Protein AF-A0A3N5VSV7-F1 (afdb_monomer_lite)

pLDDT: mean 85.51, std 9.71, range [44.78, 96.94]

Foldseek 3Di:
DPDDPVVVVVVVVVVVVVDPDDDDDDLPVCQVVLVVQCVPDDPADDDSVRSSVQSVLLPDPQSEDADPPCSCVVDPSHDYDD

Structure (mmCIF, N/CA/C/O backbone):
data_AF-A0A3N5VSV7-F1
#
_entry.id   AF-A0A3N5VSV7-F1
#
loop_
_atom_site.group_PDB
_atom_site.id
_atom_site.type_symbol
_atom_site.label_atom_id
_atom_site.label_alt_id
_atom_site.label_comp_id
_atom_site.label_asym_id
_atom_site.label_entity_id
_atom_site.label_seq_id
_atom_site.pdbx_PDB_ins_code
_atom_site.Cartn_x
_atom_site.Cartn_y
_atom_site.Cartn_z
_atom_site.occupancy
_atom_site.B_iso_or_equiv
_atom_site.auth_seq_id
_atom_site.auth_comp_id
_atom_site.auth_asym_id
_atom_site.auth_atom_id
_atom_site.pdbx_PDB_model_num
ATOM 1 N N . MET A 1 1 ? 18.999 -18.988 -7.275 1.00 44.78 1 MET A N 1
ATOM 2 C CA . MET A 1 1 ? 18.929 -17.641 -6.671 1.00 44.78 1 MET A CA 1
ATOM 3 C C . MET A 1 1 ? 17.922 -16.841 -7.475 1.00 44.78 1 MET A C 1
ATOM 5 O O . MET A 1 1 ? 18.082 -16.773 -8.685 1.00 44.78 1 MET A O 1
ATOM 9 N N . GLY A 1 2 ? 16.842 -16.364 -6.850 1.00 56.94 2 GLY A N 1
ATOM 10 C CA . GLY A 1 2 ? 15.862 -15.511 -7.534 1.00 56.94 2 GLY A CA 1
ATOM 11 C C . GLY A 1 2 ? 16.475 -14.158 -7.916 1.00 56.94 2 GLY A C 1
ATOM 12 O O . GLY A 1 2 ? 17.550 -13.829 -7.409 1.00 56.94 2 GLY A O 1
ATOM 13 N N . PRO A 1 3 ? 15.831 -13.383 -8.805 1.00 54.91 3 PRO A N 1
ATOM 14 C CA . PRO A 1 3 ? 16.317 -12.057 -9.165 1.00 54.91 3 PRO A CA 1
ATOM 15 C C . PRO A 1 3 ? 16.480 -11.203 -7.899 1.00 54.91 3 PRO A C 1
ATOM 17 O O . PRO A 1 3 ? 15.647 -11.245 -6.993 1.00 54.91 3 PRO A O 1
ATOM 20 N N . THR A 1 4 ? 17.594 -10.478 -7.805 1.00 64.94 4 THR A N 1
ATOM 21 C CA . THR A 1 4 ? 17.882 -9.576 -6.684 1.00 64.94 4 THR A CA 1
ATOM 22 C C . THR A 1 4 ? 16.836 -8.461 -6.624 1.00 64.94 4 THR A C 1
ATOM 24 O O . THR A 1 4 ? 16.295 -8.059 -7.656 1.00 64.94 4 THR A O 1
ATOM 27 N N . GLY A 1 5 ? 16.566 -7.927 -5.426 1.00 73.69 5 GLY A N 1
ATOM 28 C CA . GLY A 1 5 ? 15.555 -6.877 -5.226 1.00 73.69 5 GLY A CA 1
ATOM 29 C C . GLY A 1 5 ? 15.721 -5.667 -6.154 1.00 73.69 5 GLY A C 1
ATOM 30 O O . GLY A 1 5 ? 14.730 -5.090 -6.579 1.00 73.69 5 GLY A O 1
ATOM 31 N N . LEU A 1 6 ? 16.954 -5.344 -6.563 1.00 78.62 6 LEU A N 1
ATOM 32 C CA . LEU A 1 6 ? 17.242 -4.269 -7.517 1.00 78.62 6 LEU A CA 1
ATOM 33 C C . LEU A 1 6 ? 16.702 -4.545 -8.930 1.00 78.62 6 LEU A C 1
ATOM 35 O O . LEU A 1 6 ? 16.118 -3.655 -9.547 1.00 78.62 6 LEU A O 1
ATOM 39 N N . ALA A 1 7 ? 16.902 -5.756 -9.456 1.00 79.44 7 ALA A N 1
ATOM 40 C CA . ALA A 1 7 ? 16.446 -6.109 -10.803 1.00 79.44 7 ALA A CA 1
ATOM 41 C C . ALA A 1 7 ? 14.916 -6.066 -10.882 1.00 79.44 7 ALA A C 1
ATOM 43 O O . ALA A 1 7 ? 14.334 -5.553 -11.835 1.00 79.44 7 ALA A O 1
ATOM 44 N N . VAL A 1 8 ? 14.292 -6.555 -9.817 1.00 74.75 8 VAL A N 1
ATOM 45 C CA . VAL A 1 8 ? 12.854 -6.566 -9.618 1.00 74.75 8 VAL A CA 1
ATOM 46 C C . VAL A 1 8 ? 12.317 -5.124 -9.509 1.00 74.75 8 VAL A C 1
ATOM 48 O O . VAL A 1 8 ? 11.499 -4.721 -10.333 1.00 74.75 8 VAL A O 1
ATOM 51 N N . ALA A 1 9 ? 12.880 -4.294 -8.622 1.00 74.88 9 ALA A N 1
ATOM 52 C CA . ALA A 1 9 ? 12.545 -2.869 -8.495 1.00 74.88 9 ALA A CA 1
ATOM 53 C C . ALA A 1 9 ? 12.658 -2.100 -9.823 1.00 74.88 9 ALA A C 1
ATOM 55 O O . ALA A 1 9 ? 11.772 -1.326 -10.180 1.00 74.88 9 ALA A O 1
ATOM 56 N N . THR A 1 10 ? 13.721 -2.357 -10.587 1.00 8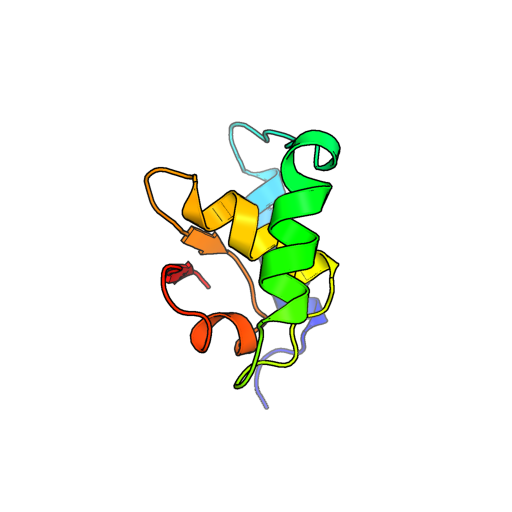3.00 10 THR A N 1
ATOM 57 C CA . THR A 1 10 ? 13.953 -1.712 -11.888 1.00 83.00 10 THR A CA 1
ATOM 58 C C . THR A 1 10 ? 12.891 -2.101 -12.919 1.00 83.00 10 THR A C 1
ATOM 60 O O . THR A 1 10 ? 12.487 -1.263 -13.725 1.00 83.00 10 THR A O 1
ATOM 63 N N . ALA A 1 11 ? 12.419 -3.351 -12.905 1.00 79.88 11 ALA A N 1
ATOM 64 C CA . ALA A 1 11 ? 11.382 -3.814 -13.821 1.00 79.88 11 ALA A CA 1
ATOM 65 C C . ALA A 1 11 ? 10.034 -3.122 -13.559 1.00 79.88 11 ALA A C 1
ATOM 67 O O . ALA A 1 11 ? 9.437 -2.599 -14.497 1.00 79.88 11 ALA A O 1
ATOM 68 N N . VAL A 1 12 ? 9.587 -3.027 -12.300 1.00 74.00 12 VAL A N 1
ATOM 69 C CA . VAL A 1 12 ? 8.348 -2.286 -11.979 1.00 74.00 12 VAL A CA 1
ATOM 70 C C . VAL A 1 12 ? 8.501 -0.794 -12.202 1.00 74.00 12 VAL A C 1
ATOM 72 O O . VAL A 1 12 ? 7.571 -0.186 -12.714 1.00 74.00 12 VAL A O 1
ATOM 75 N N . ALA A 1 13 ? 9.662 -0.196 -11.916 1.00 78.81 13 ALA A N 1
ATOM 76 C CA . ALA A 1 13 ? 9.882 1.214 -12.235 1.00 78.81 13 ALA A CA 1
ATOM 77 C C . ALA A 1 13 ? 9.656 1.502 -13.730 1.00 78.81 13 ALA A C 1
ATOM 79 O O . ALA A 1 13 ? 9.066 2.520 -14.075 1.00 78.81 13 ALA A O 1
ATOM 80 N N . ARG A 1 14 ? 10.055 0.585 -14.623 1.00 83.38 14 ARG A N 1
ATOM 81 C CA . ARG A 1 14 ? 9.768 0.699 -16.062 1.00 83.38 14 ARG A CA 1
ATOM 82 C C . ARG A 1 14 ? 8.280 0.569 -16.380 1.00 83.38 14 ARG A C 1
ATOM 84 O O . ARG A 1 14 ? 7.776 1.376 -17.147 1.00 83.38 14 ARG A O 1
ATOM 91 N N . ILE A 1 15 ? 7.575 -0.373 -15.751 1.00 77.12 15 ILE A N 1
ATOM 92 C CA . ILE A 1 15 ? 6.114 -0.510 -15.903 1.00 77.12 15 ILE A CA 1
ATOM 93 C C . ILE A 1 15 ? 5.399 0.770 -15.444 1.00 77.12 15 ILE A C 1
ATOM 95 O O . ILE A 1 15 ? 4.496 1.249 -16.121 1.00 77.12 15 ILE A O 1
ATOM 99 N N . LEU A 1 16 ? 5.825 1.360 -14.324 1.00 75.44 16 LEU A N 1
ATOM 100 C CA . LEU A 1 16 ? 5.274 2.619 -13.818 1.00 75.44 16 LEU A CA 1
ATOM 101 C C . LEU A 1 16 ? 5.574 3.802 -14.749 1.00 75.44 16 LEU A C 1
ATOM 103 O O . LEU A 1 16 ? 4.730 4.678 -14.889 1.00 75.44 16 LEU A O 1
ATOM 107 N N . LEU A 1 17 ? 6.734 3.830 -15.413 1.00 8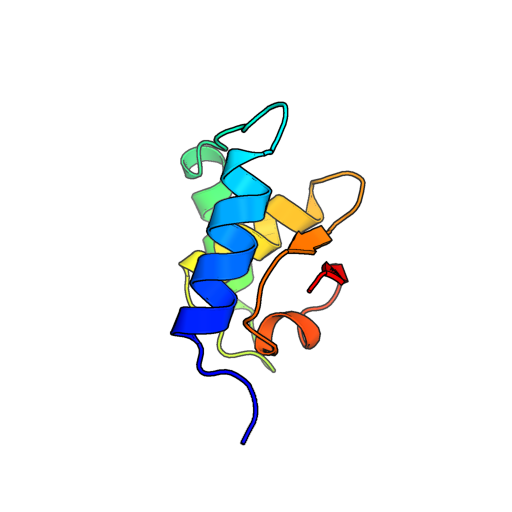2.38 17 LEU A N 1
ATOM 108 C CA . LEU A 1 17 ? 7.046 4.844 -16.432 1.00 82.38 17 LEU A CA 1
ATOM 109 C C . LEU A 1 17 ? 6.185 4.705 -17.695 1.00 82.38 17 LEU A C 1
ATOM 111 O O . LEU A 1 17 ? 5.958 5.693 -18.388 1.00 82.38 17 LEU A O 1
ATOM 115 N N . GLU A 1 18 ? 5.718 3.495 -17.994 1.00 83.19 18 GLU A N 1
ATOM 116 C CA . GLU A 1 18 ? 4.774 3.220 -19.081 1.00 83.19 18 GLU A CA 1
ATOM 117 C C . GLU A 1 18 ? 3.311 3.441 -18.664 1.00 83.19 18 GLU A C 1
ATOM 119 O O . GLU A 1 18 ? 2.407 3.345 -19.501 1.00 83.19 18 GLU A O 1
ATOM 124 N N . ALA A 1 19 ? 3.048 3.743 -17.387 1.00 82.06 19 ALA A N 1
ATOM 125 C CA . ALA A 1 19 ? 1.700 4.007 -16.917 1.00 82.06 19 ALA A CA 1
ATOM 126 C C . ALA A 1 19 ? 1.124 5.238 -17.624 1.00 82.06 19 ALA A C 1
ATOM 128 O O . ALA A 1 19 ? 1.756 6.288 -17.735 1.00 82.06 19 ALA A O 1
ATOM 129 N N . ARG A 1 20 ? -0.125 5.111 -18.080 1.00 85.25 20 ARG A N 1
ATOM 130 C CA . ARG A 1 20 ? -0.847 6.213 -18.724 1.00 85.25 20 ARG A CA 1
ATOM 131 C C . ARG A 1 20 ? -1.066 7.391 -17.769 1.00 85.25 20 ARG A C 1
ATOM 133 O O . ARG A 1 20 ? -1.138 8.529 -18.223 1.00 85.25 20 ARG A O 1
ATOM 140 N N . GLU A 1 21 ? -1.210 7.106 -16.479 1.00 84.38 21 GLU A N 1
ATOM 141 C CA . GLU A 1 21 ? -1.512 8.080 -15.437 1.00 84.38 21 GLU A CA 1
ATOM 142 C C . GLU A 1 21 ? -0.933 7.616 -14.097 1.00 84.38 21 GLU A C 1
ATOM 144 O O . GLU A 1 21 ? -0.877 6.416 -13.817 1.00 84.38 21 GLU A O 1
ATOM 149 N N . VAL A 1 22 ? -0.494 8.580 -13.286 1.00 83.31 22 VAL A N 1
ATOM 150 C CA . VAL A 1 22 ? -0.003 8.367 -11.923 1.00 83.31 22 VAL A CA 1
ATOM 151 C C . VAL A 1 22 ? -0.759 9.315 -11.007 1.00 83.31 22 VAL A C 1
ATOM 153 O O . VAL A 1 22 ? -0.699 10.531 -11.185 1.00 83.31 22 VAL A O 1
ATOM 156 N N . GLU A 1 23 ? -1.443 8.753 -10.018 1.00 86.88 23 GLU A N 1
ATOM 157 C CA . GLU A 1 23 ? -2.144 9.514 -8.991 1.00 86.88 23 GLU A CA 1
ATOM 158 C C . GLU A 1 23 ? -1.335 9.502 -7.692 1.00 86.88 23 GLU A C 1
ATOM 160 O O . GLU A 1 23 ? -0.901 8.453 -7.211 1.00 86.88 23 GLU A O 1
ATOM 165 N N . PHE A 1 24 ? -1.129 10.686 -7.117 1.00 87.69 24 PHE A N 1
ATOM 166 C CA . PHE A 1 24 ? -0.506 10.832 -5.808 1.00 87.69 24 PHE A CA 1
ATOM 167 C C . PHE A 1 24 ? -1.592 10.970 -4.749 1.00 87.69 24 PHE A C 1
ATOM 169 O O . PHE A 1 24 ? -2.422 11.871 -4.830 1.00 87.69 24 PHE A O 1
ATOM 176 N N . VAL A 1 25 ? -1.548 10.113 -3.731 1.00 90.06 25 VAL A N 1
ATOM 177 C CA . VAL A 1 25 ? -2.500 10.141 -2.616 1.00 90.06 25 VAL A CA 1
ATOM 178 C C . VAL A 1 25 ? -1.913 10.957 -1.456 1.00 90.06 25 VAL A C 1
ATOM 180 O O . VAL A 1 25 ? -0.879 10.562 -0.908 1.00 90.06 25 VAL A O 1
ATOM 183 N N . PRO A 1 26 ? -2.533 12.078 -1.037 1.00 91.19 26 PRO A N 1
ATOM 184 C CA . PRO A 1 26 ? -2.107 12.814 0.150 1.00 91.19 26 PRO A CA 1
ATOM 185 C C . PRO A 1 26 ? -2.337 11.990 1.426 1.00 91.19 26 PRO A C 1
ATOM 187 O O . PRO A 1 26 ? -3.467 11.748 1.838 1.00 91.19 26 PRO A O 1
ATOM 190 N N . CYS A 1 27 ? -1.261 11.569 2.093 1.00 91.44 27 CYS A N 1
ATOM 191 C CA . CYS A 1 27 ? -1.372 10.651 3.234 1.00 91.44 27 CYS A CA 1
ATOM 192 C C . CYS A 1 27 ? -1.879 11.294 4.540 1.00 91.44 27 CYS A C 1
ATOM 194 O O . CYS A 1 27 ? -2.216 10.572 5.477 1.00 91.44 27 CYS A O 1
ATOM 196 N N . SER A 1 28 ? -1.932 12.628 4.639 1.00 93.25 28 SER A N 1
ATOM 197 C CA . SER A 1 28 ? -2.320 13.327 5.876 1.00 93.25 28 SER A CA 1
ATOM 198 C C . SER A 1 28 ? -3.737 12.985 6.336 1.00 93.25 28 SER A C 1
ATOM 200 O O . SER A 1 28 ? -3.979 12.863 7.533 1.00 93.25 28 SER A O 1
ATOM 202 N N . GLU A 1 29 ? -4.658 12.776 5.396 1.00 94.25 29 GLU A N 1
ATOM 203 C CA . GLU A 1 29 ? -6.057 12.434 5.686 1.00 94.25 29 GLU A CA 1
ATOM 204 C C . GLU A 1 29 ? -6.214 11.014 6.251 1.00 94.25 29 GLU A C 1
ATOM 206 O O . GLU A 1 29 ? -7.196 10.713 6.926 1.00 94.25 29 GLU A O 1
ATOM 211 N N . PHE A 1 30 ? -5.221 10.151 6.025 1.00 94.88 30 PHE A N 1
ATOM 212 C CA . PHE A 1 30 ? -5.221 8.750 6.447 1.00 94.88 30 PHE A CA 1
ATOM 213 C C . PHE A 1 30 ? -4.355 8.502 7.681 1.00 94.88 30 PHE A C 1
ATOM 215 O O . PHE A 1 30 ? -4.217 7.356 8.107 1.00 94.88 30 PHE A O 1
ATOM 222 N N . PHE A 1 31 ? -3.742 9.540 8.259 1.00 95.75 31 PHE A N 1
ATOM 223 C CA . PHE A 1 31 ? -2.728 9.368 9.300 1.00 95.75 31 PHE A CA 1
ATOM 224 C C . PHE A 1 31 ? -3.270 8.634 10.533 1.00 95.75 31 PHE A C 1
ATOM 226 O O . PHE A 1 31 ? -2.644 7.692 11.013 1.00 95.75 31 PHE A O 1
ATOM 233 N N . GLN A 1 32 ? -4.447 9.032 11.026 1.00 96.94 32 GLN A N 1
ATOM 234 C CA . GLN A 1 32 ? -5.048 8.416 12.209 1.00 96.94 32 GLN A CA 1
ATOM 235 C C . GLN A 1 32 ? -5.389 6.936 11.970 1.00 96.94 32 GLN A C 1
ATOM 237 O O . GLN A 1 32 ? -4.999 6.081 12.757 1.00 96.94 32 GLN A O 1
ATOM 242 N N . GLU A 1 33 ? -6.040 6.615 10.853 1.00 95.69 33 GLU A N 1
ATOM 243 C CA . GLU A 1 33 ? -6.384 5.230 10.498 1.00 95.69 33 GLU A CA 1
ATOM 244 C C . GLU A 1 33 ? -5.137 4.375 10.215 1.00 95.69 33 GLU A C 1
ATOM 246 O O . GLU A 1 33 ? -5.086 3.184 10.526 1.00 95.69 33 GLU A O 1
ATOM 251 N N . THR A 1 34 ? -4.093 4.985 9.652 1.00 96.25 34 THR A N 1
ATOM 252 C CA . THR A 1 34 ? -2.784 4.345 9.482 1.00 96.25 34 THR A CA 1
ATOM 253 C C . THR A 1 34 ? -2.179 3.994 10.832 1.00 96.25 34 THR A C 1
ATOM 255 O O . THR A 1 34 ? -1.686 2.881 11.001 1.00 96.25 34 THR A O 1
ATOM 258 N N . LEU A 1 35 ? -2.245 4.904 11.808 1.00 96.38 35 LEU A N 1
ATOM 259 C CA . LEU A 1 35 ? -1.753 4.650 13.157 1.00 96.38 35 LEU A CA 1
ATOM 260 C C . LEU A 1 35 ? -2.524 3.515 13.834 1.00 96.38 35 LEU A C 1
ATOM 262 O O . LEU A 1 35 ? -1.907 2.658 14.461 1.00 96.38 35 LEU A O 1
ATOM 266 N N . GLU A 1 36 ? -3.844 3.466 13.661 1.00 94.69 36 GLU A N 1
ATOM 267 C CA . GLU A 1 36 ? -4.672 2.362 14.149 1.00 94.69 36 GLU A CA 1
ATOM 268 C C . GLU A 1 36 ? -4.263 1.035 13.495 1.00 94.69 36 GLU A C 1
ATOM 270 O O . GLU A 1 36 ? -3.947 0.081 14.206 1.00 94.69 36 GLU A O 1
ATOM 275 N N . THR A 1 37 ? -4.159 0.990 12.162 1.00 91.75 37 THR A N 1
ATOM 276 C CA . THR A 1 37 ? -3.716 -0.199 11.406 1.00 91.75 37 THR A CA 1
ATOM 277 C C . THR A 1 37 ? -2.325 -0.668 11.836 1.00 91.75 37 THR A C 1
ATOM 279 O O . THR A 1 37 ? -2.101 -1.863 12.027 1.00 91.75 37 THR A O 1
ATOM 282 N N . PHE A 1 38 ? -1.397 0.269 12.034 1.00 93.69 38 PHE A N 1
ATOM 283 C CA . PHE A 1 38 ? -0.039 -0.012 12.489 1.00 93.69 38 PHE A CA 1
ATOM 284 C C . PHE A 1 38 ? 0.001 -0.515 13.938 1.00 93.69 38 PHE A C 1
ATOM 286 O O . PHE A 1 38 ? 0.816 -1.376 14.259 1.00 93.69 38 PHE A O 1
ATOM 293 N N . HIS A 1 39 ? -0.857 -0.000 14.820 1.00 93.19 39 HIS A N 1
ATOM 294 C CA . HIS A 1 39 ? -0.872 -0.375 16.233 1.00 93.19 39 HIS A CA 1
ATOM 295 C C . HIS A 1 39 ? -1.488 -1.758 16.477 1.00 93.19 39 HIS A C 1
ATOM 297 O O . HIS A 1 39 ? -1.029 -2.488 17.354 1.00 93.19 39 HIS A O 1
ATOM 303 N N . ILE A 1 40 ? -2.514 -2.135 15.706 1.00 90.25 40 ILE A N 1
ATOM 304 C CA . ILE A 1 40 ? -3.248 -3.395 15.909 1.00 90.25 40 ILE A CA 1
ATOM 305 C C . ILE A 1 40 ? -2.628 -4.600 15.196 1.00 90.25 40 ILE A C 1
ATOM 307 O O . ILE A 1 40 ? -3.178 -5.701 15.287 1.00 90.25 40 ILE A O 1
ATOM 311 N N . GLN A 1 41 ? -1.527 -4.419 14.464 1.00 84.75 41 GLN A N 1
ATOM 312 C CA . GLN A 1 41 ? -0.871 -5.524 13.777 1.00 84.75 41 GLN A CA 1
ATOM 313 C C . GLN A 1 41 ? -0.388 -6.582 14.784 1.00 84.75 41 GLN A C 1
ATOM 315 O O . GLN A 1 41 ? 0.278 -6.264 15.767 1.00 84.75 41 GLN A O 1
ATOM 320 N N . LYS A 1 42 ? -0.760 -7.846 14.557 1.00 77.81 42 LYS A N 1
ATOM 321 C CA . LYS A 1 42 ? -0.402 -8.975 15.441 1.00 77.81 42 LYS A CA 1
ATOM 322 C C . LYS A 1 42 ? 0.525 -9.975 14.761 1.00 77.81 42 LYS A C 1
ATOM 324 O O . LYS A 1 42 ? 1.517 -10.386 15.343 1.00 77.81 42 LYS A O 1
ATOM 329 N N . GLU A 1 43 ? 0.199 -10.327 13.520 1.00 75.25 43 GLU A N 1
ATOM 330 C CA . GLU A 1 43 ? 0.867 -11.383 12.742 1.00 75.25 43 GLU A CA 1
ATOM 331 C C . GLU A 1 43 ? 1.785 -10.825 11.637 1.00 75.25 43 GLU A C 1
ATOM 333 O O . GLU A 1 43 ? 2.400 -11.569 10.870 1.00 75.25 43 GLU A O 1
ATOM 338 N N . THR A 1 44 ? 1.870 -9.497 11.532 1.00 78.81 44 THR A N 1
ATOM 339 C CA . THR A 1 44 ? 2.681 -8.787 10.538 1.00 78.81 44 THR A CA 1
ATOM 340 C C . THR A 1 44 ? 3.657 -7.842 11.228 1.00 78.81 44 THR A C 1
ATOM 342 O O . THR A 1 44 ? 3.415 -7.401 12.348 1.00 78.81 44 THR A O 1
ATOM 345 N N . ALA A 1 45 ? 4.752 -7.520 10.541 1.00 84.56 45 ALA A N 1
ATOM 346 C CA . ALA A 1 45 ? 5.739 -6.531 10.965 1.00 84.56 45 ALA A CA 1
ATOM 347 C C . ALA A 1 45 ? 5.810 -5.390 9.937 1.00 84.56 45 ALA A C 1
ATOM 349 O O . ALA A 1 45 ? 6.880 -5.054 9.436 1.00 84.56 45 ALA A O 1
ATOM 350 N N . LEU A 1 46 ? 4.647 -4.843 9.576 1.00 89.25 46 LEU A N 1
ATOM 351 C CA . LEU A 1 46 ? 4.534 -3.720 8.652 1.00 89.25 46 LEU A CA 1
ATOM 352 C C . LEU A 1 46 ? 5.260 -2.514 9.239 1.00 89.25 46 LEU A C 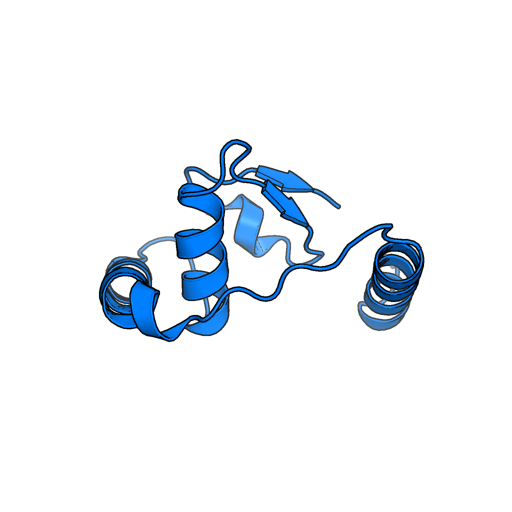1
ATOM 354 O O . LEU A 1 46 ? 5.053 -2.166 10.407 1.00 89.25 46 LEU A O 1
ATOM 358 N N . SER A 1 47 ? 6.055 -1.836 8.413 1.00 92.69 47 SER A N 1
ATOM 359 C CA . SER A 1 47 ? 6.481 -0.480 8.738 1.00 92.69 47 SER A CA 1
ATOM 360 C C . SER A 1 47 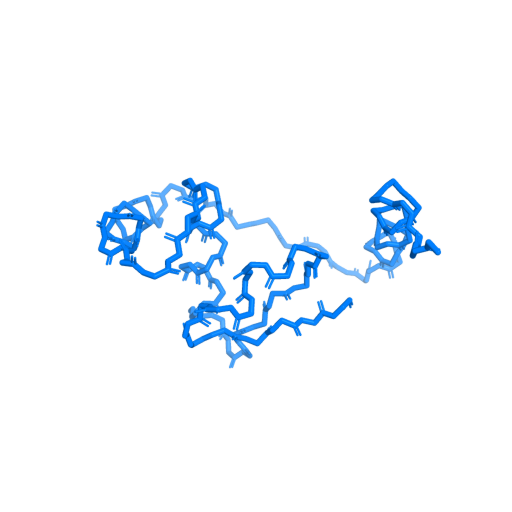? 5.269 0.461 8.749 1.00 92.69 47 SER A C 1
ATOM 362 O O . SER A 1 47 ? 4.199 0.138 8.230 1.00 92.69 47 SER A O 1
ATOM 364 N N . PHE A 1 48 ? 5.421 1.660 9.313 1.00 93.81 48 PHE A N 1
ATOM 365 C CA . PHE A 1 48 ? 4.346 2.656 9.270 1.00 93.81 48 PHE A CA 1
ATOM 366 C C . PHE A 1 48 ? 3.963 3.024 7.824 1.00 93.81 48 PHE A C 1
ATOM 368 O O . PHE A 1 48 ? 2.790 3.224 7.521 1.00 93.81 48 PHE A O 1
ATOM 375 N N . THR A 1 49 ? 4.941 3.048 6.914 1.00 93.56 49 THR A N 1
ATOM 376 C CA . THR A 1 49 ? 4.707 3.283 5.483 1.00 93.56 49 THR A CA 1
ATOM 377 C C . THR A 1 49 ? 3.903 2.150 4.853 1.00 93.56 49 THR A C 1
ATOM 379 O O . THR A 1 49 ? 2.958 2.411 4.112 1.00 93.56 49 THR A O 1
ATOM 382 N N . ASP A 1 50 ? 4.217 0.897 5.183 1.00 93.00 50 ASP A N 1
ATOM 383 C CA . ASP A 1 50 ? 3.470 -0.252 4.663 1.00 93.00 50 ASP A CA 1
ATOM 384 C C . ASP A 1 50 ? 2.042 -0.280 5.210 1.00 93.00 50 ASP A C 1
ATOM 386 O O . ASP A 1 50 ? 1.098 -0.545 4.466 1.00 93.00 50 ASP A O 1
ATOM 390 N N . ALA A 1 51 ? 1.860 0.077 6.485 1.00 94.31 51 ALA A N 1
ATOM 391 C CA . ALA A 1 51 ? 0.538 0.264 7.070 1.00 94.31 51 ALA A CA 1
ATOM 392 C C . ALA A 1 51 ? -0.256 1.351 6.324 1.00 94.31 51 ALA A C 1
ATOM 394 O O . ALA A 1 51 ? -1.433 1.142 6.044 1.00 94.31 51 ALA A O 1
ATOM 395 N N . ALA A 1 52 ? 0.378 2.460 5.925 1.00 95.50 52 ALA A N 1
ATOM 396 C CA . ALA A 1 52 ? -0.278 3.507 5.138 1.00 95.50 52 ALA A CA 1
ATOM 397 C C . ALA A 1 52 ? -0.727 2.986 3.764 1.00 95.50 52 ALA A C 1
ATOM 399 O O . ALA A 1 52 ? -1.864 3.216 3.353 1.00 95.50 52 ALA A O 1
ATOM 400 N N . ILE A 1 53 ? 0.141 2.235 3.074 1.00 94.44 53 ILE A N 1
ATOM 401 C CA . ILE A 1 53 ? -0.173 1.606 1.783 1.00 94.44 53 ILE A CA 1
ATOM 402 C C . ILE A 1 53 ? -1.369 0.661 1.928 1.00 94.44 53 ILE A C 1
ATOM 404 O O . ILE A 1 53 ? -2.289 0.713 1.116 1.00 94.44 53 ILE A O 1
ATOM 408 N N . VAL A 1 54 ? -1.389 -0.173 2.971 1.00 93.62 54 VAL A N 1
ATOM 409 C CA . VAL A 1 54 ? -2.503 -1.090 3.256 1.00 93.62 54 VAL A CA 1
ATOM 410 C C . VAL A 1 54 ? -3.798 -0.327 3.531 1.00 93.62 54 VAL A C 1
ATOM 412 O O . VAL A 1 54 ? -4.834 -0.666 2.955 1.00 93.62 54 VAL A O 1
ATOM 415 N N . THR A 1 55 ? -3.751 0.696 4.386 1.00 94.81 55 THR A N 1
ATOM 416 C CA . THR A 1 55 ? -4.908 1.535 4.725 1.00 94.81 55 THR A CA 1
ATOM 417 C C . THR A 1 55 ? -5.514 2.170 3.478 1.00 94.81 55 THR A C 1
ATOM 419 O O . THR A 1 55 ? -6.721 2.074 3.253 1.00 94.81 55 THR A O 1
ATOM 422 N N . ILE A 1 56 ? -4.677 2.758 2.622 1.00 94.81 56 ILE A N 1
ATOM 423 C CA . ILE A 1 56 ? -5.120 3.376 1.370 1.00 94.81 56 ILE A CA 1
ATOM 424 C C . ILE A 1 56 ? -5.664 2.309 0.416 1.00 94.81 56 ILE A C 1
ATOM 426 O O . ILE A 1 56 ? -6.758 2.474 -0.122 1.00 94.81 56 ILE A O 1
ATOM 430 N N . ALA A 1 57 ? -4.951 1.195 0.233 1.00 94.31 57 ALA A N 1
ATOM 431 C CA . ALA A 1 57 ? -5.361 0.131 -0.676 1.00 94.31 57 ALA A CA 1
ATOM 432 C C . ALA A 1 57 ? -6.740 -0.428 -0.312 1.00 94.31 57 ALA A C 1
ATOM 434 O O . ALA A 1 57 ? -7.577 -0.568 -1.194 1.00 94.31 57 ALA A O 1
ATOM 435 N N . ARG A 1 58 ? -7.029 -0.667 0.973 1.00 93.12 58 ARG A N 1
ATOM 436 C CA . ARG A 1 58 ? -8.337 -1.175 1.433 1.00 93.12 58 ARG A CA 1
ATOM 437 C C . ARG A 1 58 ? -9.520 -0.265 1.091 1.00 93.12 58 ARG A C 1
ATOM 439 O O . ARG A 1 58 ? -10.646 -0.750 1.022 1.00 93.12 58 ARG A O 1
ATOM 446 N N . ARG A 1 59 ? -9.284 1.034 0.886 1.00 90.50 59 ARG A N 1
ATOM 447 C CA . ARG A 1 59 ? -10.309 2.006 0.471 1.00 90.50 59 ARG A CA 1
ATOM 448 C C . ARG A 1 59 ? -10.524 2.027 -1.042 1.00 90.50 59 ARG A C 1
ATOM 450 O O . ARG A 1 59 ? -11.556 2.512 -1.501 1.00 90.50 59 ARG A O 1
ATOM 457 N N . GLN A 1 60 ? -9.566 1.516 -1.811 1.00 88.69 60 GLN A N 1
ATOM 458 C CA . GLN A 1 60 ? -9.671 1.444 -3.260 1.00 88.69 60 GLN A CA 1
ATOM 459 C C . GLN A 1 60 ? -10.566 0.284 -3.681 1.00 88.69 60 GLN A C 1
ATOM 461 O O . GLN A 1 60 ? -10.575 -0.778 -3.064 1.00 88.69 60 GLN A O 1
ATOM 466 N N . LYS A 1 61 ? -11.292 0.468 -4.786 1.00 87.12 61 LYS A N 1
ATOM 467 C CA . LYS A 1 61 ? -12.290 -0.496 -5.268 1.00 87.12 61 LYS A CA 1
ATOM 468 C C . LYS A 1 61 ? -11.728 -1.906 -5.466 1.00 87.12 61 LYS A C 1
ATOM 470 O O . LYS A 1 61 ? -12.449 -2.879 -5.261 1.00 87.12 61 LYS A O 1
ATOM 475 N N . GLU A 1 62 ? -10.473 -2.025 -5.899 1.00 86.25 62 GLU A N 1
ATOM 476 C CA . GLU A 1 62 ? -9.862 -3.330 -6.148 1.00 86.25 62 GLU A CA 1
ATOM 477 C C . GLU A 1 62 ? -8.981 -3.857 -5.006 1.00 86.25 62 GLU A C 1
ATOM 479 O O . GLU A 1 62 ? -8.527 -4.997 -5.099 1.00 86.25 62 GLU A O 1
ATOM 484 N N . SER A 1 63 ? -8.718 -3.065 -3.960 1.00 93.06 63 SER A N 1
ATOM 485 C CA . SER A 1 63 ? -7.860 -3.432 -2.822 1.00 93.06 63 SER A CA 1
ATOM 486 C C . SER A 1 63 ? -6.526 -4.083 -3.201 1.00 93.06 63 SER A C 1
ATOM 488 O O . SER A 1 63 ? -6.085 -5.049 -2.577 1.00 93.06 63 SER A O 1
ATOM 490 N N . LYS A 1 64 ? -5.883 -3.588 -4.262 1.00 90.81 64 LYS A N 1
ATOM 491 C CA . LYS A 1 64 ? -4.650 -4.161 -4.813 1.00 90.81 64 LYS A CA 1
ATOM 492 C C . LYS A 1 64 ? -3.419 -3.383 -4.374 1.00 90.81 64 LYS A C 1
ATOM 494 O O . LYS A 1 64 ? -3.417 -2.158 -4.407 1.00 90.81 64 LYS A O 1
ATOM 499 N N . VAL A 1 65 ? -2.355 -4.111 -4.048 1.00 90.69 65 VAL A N 1
ATOM 500 C CA . VAL A 1 65 ? -1.017 -3.552 -3.826 1.00 90.69 65 VAL A CA 1
ATOM 501 C C . VAL A 1 65 ? -0.060 -4.201 -4.816 1.00 90.69 65 VAL A C 1
ATOM 503 O O . VAL A 1 65 ? 0.163 -5.409 -4.761 1.00 90.69 65 VAL A O 1
ATOM 506 N N . ALA A 1 66 ? 0.501 -3.408 -5.725 1.00 86.06 66 ALA A N 1
ATOM 507 C CA . ALA A 1 66 ? 1.600 -3.850 -6.574 1.00 86.06 66 ALA A CA 1
ATOM 508 C C . ALA A 1 66 ? 2.912 -3.691 -5.794 1.00 86.06 66 ALA A C 1
ATOM 510 O O . ALA A 1 66 ? 3.345 -2.570 -5.529 1.00 86.06 66 ALA A O 1
ATOM 511 N N . THR A 1 67 ? 3.507 -4.802 -5.360 1.00 81.69 67 THR A N 1
ATOM 512 C CA . THR A 1 67 ? 4.751 -4.788 -4.580 1.00 81.69 67 THR A CA 1
ATOM 513 C C . THR A 1 67 ? 5.495 -6.111 -4.692 1.00 81.69 67 THR A C 1
ATOM 515 O O . THR A 1 67 ? 4.915 -7.184 -4.870 1.00 81.69 67 THR A O 1
ATOM 518 N N . PHE A 1 68 ? 6.809 -6.036 -4.524 1.00 77.56 68 PHE A N 1
ATOM 519 C CA . PHE A 1 68 ? 7.687 -7.201 -4.450 1.00 77.56 68 PHE A CA 1
ATOM 520 C C . PHE A 1 68 ? 7.883 -7.717 -3.040 1.00 77.56 68 PHE A C 1
ATOM 522 O O . PHE A 1 68 ? 8.396 -8.827 -2.854 1.00 77.56 68 PHE A O 1
ATOM 529 N N . ASP A 1 69 ? 7.493 -6.908 -2.062 1.00 81.25 69 ASP A N 1
ATOM 530 C CA . ASP A 1 69 ? 7.502 -7.322 -0.684 1.00 81.25 69 ASP A CA 1
ATOM 531 C C . ASP A 1 69 ? 6.389 -8.350 -0.462 1.00 81.25 69 ASP A C 1
ATOM 533 O O . ASP A 1 69 ? 5.189 -8.077 -0.556 1.00 81.25 69 ASP A O 1
ATOM 537 N N . LYS A 1 70 ? 6.810 -9.586 -0.202 1.00 80.44 70 LYS A N 1
ATOM 538 C CA . LYS A 1 70 ? 5.893 -10.705 -0.004 1.00 80.44 70 LYS A CA 1
ATOM 539 C C . LYS A 1 70 ? 5.192 -10.635 1.346 1.00 80.44 70 LYS A C 1
ATOM 541 O O . LYS A 1 70 ? 4.198 -11.345 1.505 1.00 80.44 70 LYS A O 1
ATOM 546 N 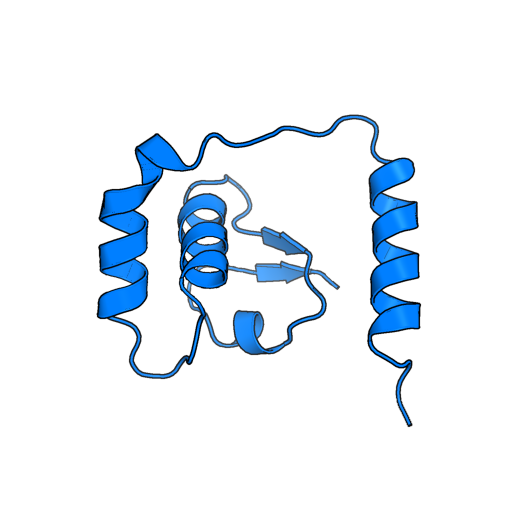N . ASP A 1 71 ? 5.652 -9.802 2.275 1.00 82.69 71 ASP A N 1
ATOM 547 C CA . ASP A 1 71 ? 5.040 -9.682 3.595 1.00 82.69 71 ASP A CA 1
ATOM 548 C C . ASP A 1 71 ? 3.626 -9.088 3.512 1.00 82.69 71 ASP A C 1
ATOM 550 O O . ASP A 1 71 ? 2.745 -9.500 4.268 1.00 82.69 71 ASP A O 1
ATOM 554 N N . PHE A 1 72 ? 3.332 -8.283 2.482 1.00 87.00 72 PHE A N 1
ATOM 555 C CA . PHE A 1 72 ? 1.975 -7.803 2.186 1.00 87.00 72 PHE A CA 1
ATOM 556 C C . PHE A 1 72 ? 0.972 -8.931 1.901 1.00 87.00 72 PHE A C 1
ATOM 558 O O . PHE A 1 72 ? -0.228 -8.741 2.072 1.00 87.00 72 PHE A O 1
ATOM 565 N N . ARG A 1 73 ? 1.424 -10.132 1.509 1.00 87.06 73 ARG A N 1
ATOM 566 C CA . ARG A 1 73 ? 0.525 -11.282 1.281 1.00 87.06 73 ARG A CA 1
ATOM 567 C C . ARG A 1 73 ? -0.080 -11.829 2.570 1.00 87.06 73 ARG A C 1
ATOM 569 O O . ARG A 1 73 ? -1.027 -12.604 2.503 1.00 87.06 73 ARG A O 1
ATOM 576 N N . ARG A 1 74 ? 0.489 -11.471 3.723 1.00 87.56 74 ARG A N 1
ATOM 577 C CA . ARG A 1 74 ? -0.018 -11.852 5.047 1.00 87.56 74 ARG A CA 1
ATOM 578 C C . ARG A 1 74 ? -1.068 -10.871 5.568 1.00 87.56 74 ARG A C 1
ATOM 580 O O . ARG A 1 74 ? -1.641 -11.105 6.624 1.00 87.56 74 ARG A O 1
ATOM 587 N N . VAL A 1 75 ? -1.304 -9.773 4.850 1.00 88.12 75 VAL A N 1
ATOM 588 C CA . VAL A 1 75 ? -2.249 -8.733 5.245 1.00 88.12 75 VAL A CA 1
ATOM 589 C C . VAL A 1 75 ? -3.636 -9.073 4.711 1.00 88.12 75 VAL A C 1
ATOM 591 O O . VAL A 1 75 ? -3.844 -9.199 3.506 1.00 88.12 75 VAL A O 1
ATOM 594 N N . GLU A 1 76 ? -4.611 -9.184 5.608 1.00 86.88 76 GLU A N 1
ATOM 595 C CA . GLU A 1 76 ? -6.003 -9.404 5.220 1.00 86.88 76 GLU A CA 1
ATOM 596 C C . GLU A 1 76 ? -6.602 -8.183 4.503 1.00 86.88 76 GLU A C 1
ATOM 598 O O . GLU A 1 76 ? -6.292 -7.027 4.813 1.00 86.88 76 GLU A O 1
ATOM 603 N N . GLY A 1 77 ? -7.509 -8.433 3.558 1.00 87.50 77 GLY A N 1
ATOM 604 C CA . GLY A 1 77 ? -8.253 -7.379 2.865 1.00 87.50 77 GLY A CA 1
ATOM 605 C C . GLY A 1 77 ? -7.481 -6.656 1.758 1.00 87.50 77 GLY A C 1
ATOM 606 O O . GLY A 1 77 ? -7.991 -5.668 1.236 1.00 87.50 77 GLY A O 1
ATOM 607 N N . VAL A 1 78 ? -6.292 -7.137 1.380 1.00 91.94 78 VAL A N 1
ATOM 608 C CA . VAL A 1 78 ? -5.550 -6.659 0.204 1.00 91.94 78 VAL A CA 1
ATOM 609 C C . VAL A 1 78 ? -5.092 -7.821 -0.677 1.00 91.94 78 VAL A C 1
ATOM 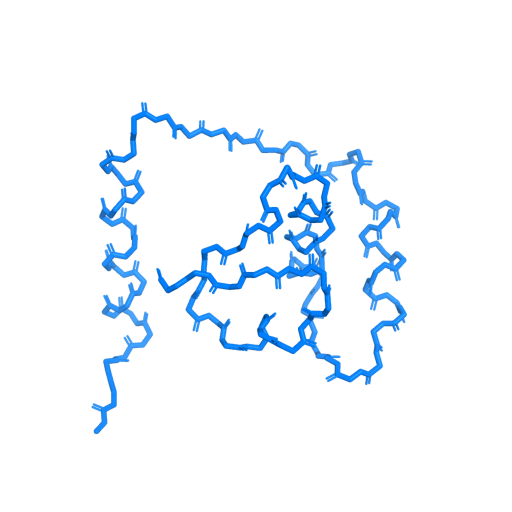611 O O . VAL A 1 78 ? -4.783 -8.908 -0.195 1.00 91.94 78 VAL A O 1
ATOM 614 N N . SER A 1 79 ? -5.049 -7.596 -1.989 1.00 91.94 79 SER A N 1
ATOM 615 C CA . SER A 1 79 ? -4.506 -8.535 -2.975 1.00 91.94 79 SER A CA 1
ATOM 616 C C . SER A 1 79 ? -3.162 -8.035 -3.491 1.00 91.94 79 SER A C 1
ATOM 618 O O . SER A 1 79 ? -3.075 -6.938 -4.039 1.00 91.94 79 SER A O 1
ATOM 620 N N . VAL A 1 80 ? -2.111 -8.842 -3.355 1.00 89.00 80 VAL A N 1
ATOM 621 C CA . VAL A 1 80 ? -0.773 -8.473 -3.841 1.00 89.00 80 VAL A CA 1
ATOM 622 C C . VAL A 1 80 ? -0.611 -8.860 -5.306 1.00 89.00 80 VAL A C 1
ATOM 624 O O . VAL A 1 80 ? -0.765 -10.033 -5.657 1.00 89.00 80 VAL A O 1
ATOM 627 N N . ILE A 1 81 ? -0.259 -7.885 -6.142 1.00 83.56 81 ILE A N 1
ATOM 628 C CA . ILE A 1 81 ? 0.091 -8.088 -7.550 1.00 83.56 81 ILE A CA 1
ATOM 629 C C . ILE A 1 81 ? 1.621 -8.031 -7.691 1.00 83.56 81 ILE A C 1
ATOM 631 O O . ILE A 1 81 ? 2.229 -7.134 -7.103 1.00 83.56 81 ILE A O 1
ATOM 635 N N . PRO A 1 82 ? 2.243 -8.992 -8.403 1.00 66.62 82 PRO A N 1
ATOM 636 C CA . PRO A 1 82 ? 3.676 -8.968 -8.692 1.00 66.62 82 PRO A CA 1
ATOM 637 C C . PRO A 1 82 ? 4.101 -7.809 -9.595 1.00 66.62 82 PRO A C 1
ATOM 639 O O . PRO A 1 82 ? 3.286 -7.391 -10.448 1.00 66.62 82 PRO A O 1
#

Sequence (82 aa):
MGPTGLAVATAVARILLEAREVEFVPCSEFFQETLETFHIQKETALSFTDAAIVTIARRQKESKVATFDKDFRRVEGVSVIP

Radius of gyration: 13.7 Å; chains: 1; bounding box: 31×31×35 Å

Secondary structure (DSSP, 8-state):
-PPPHHHHHHHHHHHHHT-S--PPP-GGGGHHHHHHHHHS-SS----HHHHHHHHHHHHSTT-EEE-S-GGGGGSTT-EEE-